Protein AF-A0A8K0JH40-F1 (afdb_monomer)

InterPro domains:
  IPR001849 Pleckstrin homology domain [PF16652] (69-111)
  IPR011993 PH-like domain superfamily [G3DSA:2.30.29.30] (46-127)
  IPR035899 Dbl homology (DH) domain superfamily [SSF48065] (10-58)
  IPR051480 Endocytic & GEF Adapter [PTHR46006] (9-108)

Nearest PDB structures (foldseek):
  5hzk-assembly1_B  TM=6.470E-01  e=1.197E-06  Homo sapiens
  5hzk-assembly2_D  TM=6.252E-01  e=2.627E-05  Homo sapiens
  5hzj-assembly2_B  TM=5.579E-01  e=1.917E-05  Homo sapiens
  5hzi-assembly2_B  TM=5.407E-01  e=2.316E-05  Homo sapiens
  1ki1-assembly2_D  TM=6.173E-01  e=3.482E-04  Homo sapiens

Mean predicted aligned error: 10.64 Å

pLDDT: mean 78.9, std 16.14, range [36.53, 94.44]

Foldseek 3Di:
DPPPPPPLVVVLVPDDDPVVSVVSVVVSVVVVVVVVVVVVVVQQVVQLVVQVVLQVLEDDDPDTDRSQDADPPPGTKGFPDWDWDQDPPPRAIWIWTDIPFKIFTHHPSYTPAIDGDPPDDDDDDDPD

Solvent-accessible surface area (backbone atoms only — not comparable to full-atom values): 7665 Å² total; per-residue (Å²): 138,92,66,82,72,62,67,66,61,49,55,65,76,71,54,82,53,79,66,58,43,52,53,49,50,54,53,46,51,56,50,49,52,52,51,50,52,51,50,54,53,51,49,51,54,52,38,53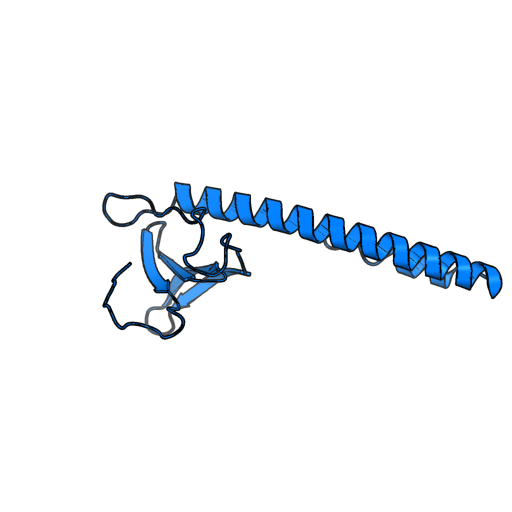,52,50,34,46,56,50,22,77,58,28,35,51,93,93,46,67,47,69,54,69,53,65,45,98,83,75,46,71,62,43,72,75,48,73,50,79,45,66,39,89,91,74,68,47,71,28,42,36,42,33,40,83,56,38,38,39,34,29,42,94,58,29,64,68,44,69,48,70,66,74,76,92,72,79,96,66,95,65,86,117

Radius of gyration: 21.76 Å; Cα contacts (8 Å, |Δi|>4): 137; chains: 1; bounding box: 55×30×59 Å

Secondary structure (DSSP, 8-state):
---TTHHHHHHHHT--SHHHHHHHHHHHHHHHHHHHHHHHHHHHHHHHHHHHHHHHH-EETTEE--SSSPPSSSSS--EEEEEEEE-TTT--EEEEEEESSEEEEEETTEEEEEEE---SS-------

Organism: NCBI:txid5210

Sequence (128 aa):
MRQKLIITAQILNYTEGMEDQRLVANALEAVEEVLSSVNETVRTAEDIERLRVLSEELWIGQGRLDLTAPTAFLGDRKLIKEGDVAKAKSGRNLQVVLCNDILVLIESKNLYRMVCQISQHHKTSYVC

Structure (mmCIF, N/CA/C/O backbone):
data_AF-A0A8K0JH40-F1
#
_entry.id   AF-A0A8K0JH40-F1
#
loop_
_atom_site.group_PDB
_atom_site.id
_atom_site.type_symbol
_atom_site.label_atom_id
_atom_site.label_alt_id
_atom_site.label_comp_id
_atom_site.label_asym_id
_atom_site.label_entity_id
_atom_site.label_seq_id
_atom_site.pdbx_PDB_ins_code
_atom_site.Cartn_x
_atom_site.Cartn_y
_atom_site.Cartn_z
_atom_site.occupancy
_atom_site.B_iso_or_equiv
_atom_site.auth_seq_id
_atom_site.auth_comp_id
_atom_site.auth_asym_id
_atom_site.auth_atom_id
_atom_site.pdbx_PDB_model_num
ATOM 1 N N . MET A 1 1 ? 14.610 -6.960 -4.130 1.00 48.03 1 MET A N 1
ATOM 2 C CA . MET A 1 1 ? 14.657 -6.261 -5.437 1.00 48.03 1 MET A CA 1
ATOM 3 C C . MET A 1 1 ? 15.776 -5.198 -5.511 1.00 48.03 1 MET A C 1
ATOM 5 O O . MET A 1 1 ? 15.538 -4.092 -5.972 1.00 48.03 1 MET A O 1
ATOM 9 N N . ARG A 1 2 ? 17.015 -5.488 -5.073 1.00 47.50 2 ARG A N 1
ATOM 10 C CA . ARG A 1 2 ? 18.111 -4.488 -4.992 1.00 47.50 2 ARG A CA 1
ATOM 11 C C . ARG A 1 2 ? 19.144 -4.569 -6.133 1.00 47.50 2 ARG A C 1
ATOM 13 O O . ARG A 1 2 ? 20.238 -4.044 -5.988 1.00 47.50 2 ARG A O 1
ATOM 20 N N . GLN A 1 3 ? 18.805 -5.195 -7.265 1.00 43.19 3 GLN A N 1
ATOM 21 C CA . GLN A 1 3 ? 19.765 -5.435 -8.357 1.00 43.19 3 GLN A CA 1
ATOM 22 C C . GLN A 1 3 ? 19.505 -4.645 -9.655 1.00 43.19 3 GLN A C 1
ATOM 24 O O . GLN A 1 3 ? 20.309 -4.741 -10.574 1.00 43.19 3 GLN A O 1
ATOM 29 N N . LYS A 1 4 ? 18.421 -3.860 -9.764 1.00 54.53 4 LYS A N 1
ATOM 30 C CA . LYS A 1 4 ? 17.978 -3.311 -11.065 1.00 54.53 4 LYS A CA 1
ATOM 31 C C . LYS A 1 4 ? 18.797 -2.135 -11.627 1.00 54.53 4 LYS A C 1
ATOM 33 O O . LYS A 1 4 ? 18.698 -1.895 -12.819 1.00 54.53 4 LYS A O 1
ATOM 38 N N . LEU A 1 5 ? 19.613 -1.440 -10.828 1.00 53.97 5 LEU A N 1
ATOM 39 C CA . LEU A 1 5 ? 20.320 -0.227 -11.288 1.00 53.97 5 LEU A CA 1
ATOM 40 C C . LEU A 1 5 ? 21.745 -0.487 -11.820 1.00 53.97 5 LEU A C 1
ATOM 42 O O . LEU A 1 5 ? 22.327 0.364 -12.479 1.00 53.97 5 LEU A O 1
ATOM 46 N N . ILE A 1 6 ? 22.336 -1.648 -11.519 1.00 54.69 6 ILE A N 1
ATOM 47 C CA . ILE A 1 6 ? 23.783 -1.849 -11.714 1.00 54.69 6 ILE A CA 1
ATOM 48 C C . ILE A 1 6 ? 24.119 -2.236 -13.159 1.00 54.69 6 ILE A C 1
ATOM 50 O O . ILE A 1 6 ? 25.138 -1.799 -13.681 1.00 54.69 6 ILE A O 1
ATOM 54 N N . ILE A 1 7 ? 23.266 -3.018 -13.821 1.00 56.72 7 ILE A N 1
ATOM 55 C CA . ILE A 1 7 ? 23.611 -3.624 -15.116 1.00 56.72 7 ILE A CA 1
ATOM 56 C C . ILE A 1 7 ? 23.565 -2.585 -16.247 1.00 56.72 7 ILE A C 1
ATOM 58 O O . ILE A 1 7 ? 24.433 -2.566 -17.114 1.00 56.72 7 ILE A O 1
ATOM 62 N N . THR A 1 8 ? 22.592 -1.677 -16.228 1.00 56.66 8 THR A N 1
ATOM 63 C CA . THR A 1 8 ? 22.349 -0.735 -17.330 1.00 56.66 8 THR A CA 1
ATOM 64 C C . THR A 1 8 ? 23.327 0.442 -17.336 1.00 56.66 8 THR A C 1
ATOM 66 O O . THR A 1 8 ? 23.823 0.820 -18.395 1.00 56.66 8 THR A O 1
ATOM 69 N N . ALA A 1 9 ? 23.718 0.947 -16.159 1.00 60.94 9 ALA A N 1
ATOM 70 C CA . ALA A 1 9 ? 24.755 1.978 -16.036 1.00 60.94 9 ALA A CA 1
ATOM 71 C C . ALA A 1 9 ? 26.153 1.471 -16.444 1.00 60.94 9 ALA A C 1
ATOM 73 O O . ALA A 1 9 ? 27.006 2.252 -16.863 1.00 60.94 9 ALA A O 1
ATOM 74 N N . GLN A 1 10 ? 26.410 0.165 -16.334 1.00 62.31 10 GLN A N 1
ATOM 75 C CA . GLN A 1 10 ? 27.686 -0.422 -16.743 1.00 62.31 10 GLN A CA 1
ATOM 76 C C . GLN A 1 10 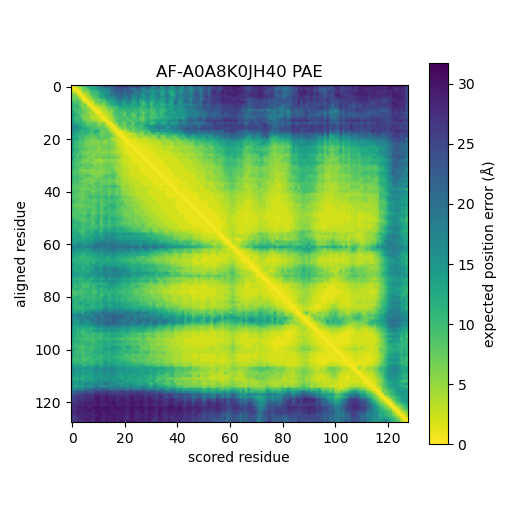? 27.869 -0.380 -18.265 1.00 62.31 10 GLN A C 1
ATOM 78 O O . GLN A 1 10 ? 28.956 -0.057 -18.725 1.00 62.31 10 GLN A O 1
ATOM 83 N N . ILE A 1 11 ? 26.816 -0.617 -19.049 1.00 64.25 11 ILE A N 1
ATOM 84 C CA . ILE A 1 11 ? 26.899 -0.695 -20.519 1.00 64.25 11 ILE A CA 1
ATOM 85 C C . ILE A 1 11 ? 27.302 0.655 -21.141 1.00 64.25 11 ILE A C 1
ATOM 87 O O . ILE A 1 11 ? 28.148 0.696 -22.034 1.00 64.25 11 ILE A O 1
ATOM 91 N N . LEU A 1 12 ? 26.776 1.769 -20.618 1.00 63.88 12 LEU A N 1
ATOM 92 C CA . LEU A 1 12 ? 27.136 3.114 -21.087 1.00 63.88 12 LEU A CA 1
ATOM 93 C C . LEU A 1 12 ? 28.614 3.449 -20.808 1.00 63.88 12 LEU A C 1
ATOM 95 O O . LEU A 1 12 ? 29.272 4.074 -21.633 1.00 63.88 12 LEU A O 1
ATOM 99 N N . ASN A 1 13 ? 29.153 2.984 -19.675 1.00 65.06 13 ASN A N 1
ATOM 100 C CA . ASN A 1 13 ? 30.541 3.236 -19.273 1.00 65.06 13 ASN A CA 1
ATOM 101 C C . ASN A 1 13 ? 31.583 2.462 -20.104 1.00 65.06 13 ASN A C 1
ATOM 103 O O . ASN A 1 13 ? 32.759 2.813 -20.056 1.00 65.06 13 ASN A O 1
ATOM 107 N N . TYR A 1 14 ? 31.174 1.435 -20.858 1.00 64.81 14 TYR A N 1
ATOM 108 C CA . TYR A 1 14 ? 32.063 0.614 -21.696 1.00 64.81 14 TYR A CA 1
ATOM 109 C C . TYR A 1 14 ? 31.857 0.811 -23.210 1.00 64.81 14 TYR A C 1
ATOM 111 O O . TYR A 1 14 ? 32.455 0.084 -23.999 1.00 64.81 14 TYR A O 1
ATOM 119 N N . THR A 1 15 ? 31.028 1.771 -23.637 1.00 69.50 15 THR A N 1
ATOM 120 C CA . THR A 1 15 ? 30.790 2.041 -25.067 1.00 69.50 15 THR A CA 1
ATOM 121 C C . THR A 1 15 ? 31.742 3.132 -25.576 1.00 69.50 15 THR A C 1
ATOM 123 O O . THR A 1 15 ? 31.652 4.288 -25.154 1.00 69.50 15 THR A O 1
ATOM 126 N N . GLU A 1 16 ? 32.652 2.782 -26.491 1.00 64.19 16 GLU A N 1
ATOM 127 C CA . GLU A 1 16 ? 33.562 3.723 -27.162 1.00 64.19 16 GLU A CA 1
ATOM 128 C C . GLU A 1 16 ? 32.964 4.198 -28.498 1.00 64.19 16 GLU A C 1
ATOM 130 O O . GLU A 1 16 ? 32.554 3.382 -29.313 1.00 64.19 16 GLU A O 1
ATOM 135 N N . GLY A 1 17 ? 32.930 5.516 -28.735 1.00 64.31 17 GLY A N 1
ATOM 136 C CA . GLY A 1 17 ? 32.411 6.121 -29.972 1.00 64.31 17 GLY A CA 1
ATOM 137 C C . GLY A 1 17 ? 31.176 7.003 -29.752 1.00 64.31 17 GLY A C 1
ATOM 138 O O . GLY A 1 17 ? 30.210 6.604 -29.111 1.00 64.31 17 GLY A O 1
ATOM 139 N N . MET A 1 18 ? 31.199 8.231 -30.283 1.00 62.88 18 MET A N 1
ATOM 140 C CA . MET A 1 18 ? 30.187 9.266 -29.997 1.00 62.88 18 MET A CA 1
ATOM 141 C C . MET A 1 18 ? 28.798 8.946 -30.587 1.00 62.88 18 MET A C 1
ATOM 143 O O . MET A 1 18 ? 27.776 9.330 -30.022 1.00 62.88 18 MET A O 1
ATOM 147 N N . GLU A 1 19 ? 28.754 8.242 -31.721 1.00 70.00 19 GLU A N 1
ATOM 148 C CA . GLU A 1 19 ? 27.508 7.843 -32.389 1.00 70.00 19 GLU A CA 1
ATOM 149 C C . GLU A 1 19 ? 26.864 6.627 -31.707 1.00 70.00 19 GLU A C 1
ATOM 151 O O . GLU A 1 19 ? 25.671 6.658 -31.392 1.00 70.00 19 GLU A O 1
ATOM 156 N N . ASP A 1 20 ? 27.676 5.626 -31.359 1.00 70.88 20 ASP A N 1
ATOM 157 C CA . ASP A 1 20 ? 27.249 4.439 -30.613 1.00 70.88 20 ASP A CA 1
ATOM 158 C C . ASP A 1 20 ? 26.761 4.802 -29.208 1.00 70.88 20 ASP A C 1
ATOM 160 O O . ASP A 1 20 ? 25.722 4.313 -28.769 1.00 70.88 20 ASP A O 1
ATOM 164 N N . GLN A 1 21 ? 27.421 5.747 -28.531 1.00 74.12 21 GLN A N 1
ATOM 165 C CA . GLN A 1 21 ? 26.959 6.265 -27.240 1.00 74.12 21 GLN A CA 1
ATOM 166 C C . GLN A 1 21 ? 25.558 6.875 -27.316 1.00 74.12 21 GLN A C 1
ATOM 168 O O . GLN A 1 21 ? 24.758 6.682 -26.401 1.00 74.12 21 GLN A O 1
ATOM 173 N N . ARG A 1 22 ? 25.228 7.585 -28.401 1.00 78.19 22 ARG A N 1
ATOM 174 C CA . ARG A 1 22 ? 23.909 8.213 -28.560 1.00 78.19 22 ARG A CA 1
ATOM 175 C C . ARG A 1 22 ? 22.818 7.179 -28.839 1.00 78.19 22 ARG A C 1
ATOM 177 O O . ARG A 1 22 ? 21.718 7.292 -28.307 1.00 78.19 22 ARG A O 1
ATOM 184 N N . LEU A 1 23 ? 23.123 6.157 -29.640 1.00 80.38 23 LEU A N 1
ATOM 185 C CA . LEU A 1 23 ? 22.208 5.039 -29.887 1.00 80.38 23 LEU A CA 1
ATOM 186 C C . LEU A 1 23 ? 21.967 4.218 -28.614 1.00 80.38 23 LEU A C 1
ATOM 188 O O . LEU A 1 23 ? 20.820 3.903 -28.300 1.00 80.38 23 LEU A O 1
ATOM 192 N N . VAL A 1 24 ? 23.028 3.930 -27.856 1.00 80.81 24 VAL A N 1
ATOM 193 C CA . VAL A 1 24 ? 22.948 3.216 -26.575 1.00 80.81 24 VAL A CA 1
ATOM 194 C C . VAL A 1 24 ? 22.179 4.030 -25.534 1.00 80.81 24 VAL A C 1
ATOM 196 O O . VAL A 1 24 ? 21.360 3.456 -24.825 1.00 80.81 24 VAL A O 1
ATOM 199 N N . ALA A 1 25 ? 22.368 5.351 -25.469 1.00 80.75 25 ALA A N 1
ATOM 200 C CA . ALA A 1 25 ? 21.620 6.221 -24.560 1.00 80.75 25 ALA A CA 1
ATOM 201 C C . ALA A 1 25 ? 20.111 6.235 -24.865 1.00 80.75 25 ALA A C 1
ATOM 203 O O . ALA A 1 25 ? 19.304 6.085 -23.953 1.00 80.75 25 ALA A O 1
ATOM 204 N N . ASN A 1 26 ? 19.721 6.332 -26.139 1.00 84.19 26 ASN A N 1
ATOM 205 C CA . ASN A 1 26 ? 18.306 6.288 -26.524 1.00 84.19 26 ASN A CA 1
ATOM 206 C C . ASN A 1 26 ? 17.677 4.913 -26.246 1.00 84.19 26 ASN A C 1
ATOM 208 O O . ASN A 1 26 ? 16.544 4.815 -25.779 1.00 84.19 26 ASN A O 1
ATOM 212 N N . ALA A 1 27 ? 18.413 3.834 -26.530 1.00 83.62 27 ALA A N 1
ATOM 213 C CA . ALA A 1 27 ? 17.966 2.483 -26.202 1.00 83.62 27 ALA A CA 1
ATOM 214 C C . ALA A 1 27 ? 17.828 2.291 -24.683 1.00 83.62 27 ALA A C 1
ATOM 216 O O . ALA A 1 27 ? 16.902 1.621 -24.229 1.00 83.62 27 ALA A O 1
ATOM 217 N N . LEU A 1 28 ? 18.725 2.899 -23.903 1.00 82.50 28 LEU A N 1
ATOM 218 C CA . LEU A 1 28 ? 18.689 2.882 -22.446 1.00 82.50 28 LEU A CA 1
ATOM 219 C C . LEU A 1 28 ? 17.443 3.590 -21.909 1.00 82.50 28 LEU A C 1
ATOM 221 O O . LEU A 1 28 ? 16.736 2.996 -21.102 1.00 82.50 28 LEU A O 1
ATOM 225 N N . GLU A 1 29 ? 17.145 4.797 -22.390 1.00 85.06 29 GLU A N 1
ATOM 226 C CA . GLU A 1 29 ? 15.952 5.556 -21.994 1.00 85.06 29 GLU A CA 1
ATOM 227 C C . GLU A 1 29 ? 14.670 4.748 -22.245 1.00 85.06 29 GLU A C 1
ATOM 229 O O . GLU A 1 29 ? 13.865 4.551 -21.335 1.00 85.06 29 GLU A O 1
ATOM 234 N N . ALA A 1 30 ? 14.534 4.156 -23.435 1.00 86.69 30 ALA A N 1
ATOM 235 C CA . ALA A 1 30 ? 13.386 3.311 -23.762 1.00 86.69 30 ALA A CA 1
ATOM 236 C C . ALA A 1 30 ? 13.269 2.084 -22.834 1.00 86.69 30 ALA A C 1
ATOM 238 O O . ALA A 1 30 ? 12.174 1.708 -22.407 1.00 86.69 30 ALA A O 1
ATOM 239 N N . VAL A 1 31 ? 14.394 1.444 -22.497 1.00 85.12 31 VAL A N 1
ATOM 240 C CA . VAL A 1 31 ? 14.414 0.312 -21.557 1.00 85.12 31 VAL A CA 1
ATOM 241 C C . VAL A 1 31 ? 14.041 0.763 -20.144 1.00 85.12 31 VAL A C 1
ATOM 243 O O . VAL A 1 31 ? 13.298 0.055 -19.461 1.00 85.12 31 VAL A O 1
ATOM 246 N N . GLU A 1 32 ? 14.514 1.923 -19.697 1.00 83.44 32 GLU A N 1
ATOM 247 C CA . GLU A 1 32 ? 14.185 2.489 -18.386 1.00 83.44 32 GLU A CA 1
ATOM 248 C C . GLU A 1 32 ? 12.696 2.818 -18.261 1.00 83.44 32 GLU A C 1
ATOM 250 O O . GLU A 1 32 ? 12.086 2.473 -17.245 1.00 83.44 32 GLU A O 1
ATOM 255 N N . GLU A 1 33 ? 12.082 3.389 -19.297 1.00 87.56 33 GLU A N 1
ATOM 256 C CA . GLU A 1 33 ? 10.641 3.660 -19.332 1.00 87.56 33 GLU A CA 1
ATOM 257 C C . GLU A 1 33 ? 9.816 2.375 -19.203 1.00 87.56 33 GLU A C 1
ATOM 259 O O . GLU A 1 33 ? 8.929 2.274 -18.346 1.00 87.56 33 GLU A O 1
ATOM 264 N N . VAL A 1 34 ? 10.141 1.356 -20.004 1.00 88.56 34 VAL A N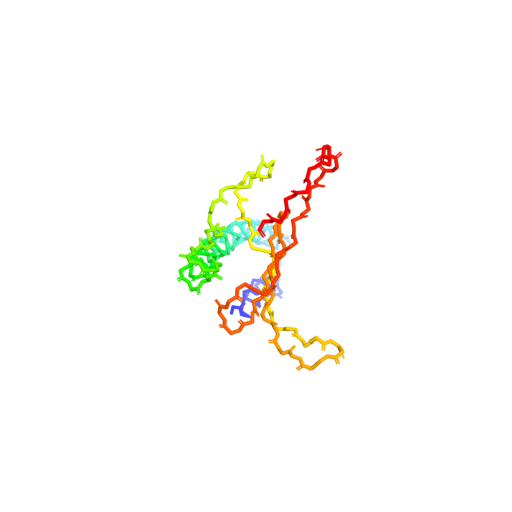 1
ATOM 265 C CA . VAL A 1 34 ? 9.456 0.056 -19.949 1.00 88.56 34 VAL A CA 1
ATOM 266 C C . VAL A 1 34 ? 9.651 -0.595 -18.581 1.00 88.56 34 VAL A C 1
ATOM 268 O O . VAL A 1 34 ? 8.694 -1.084 -17.978 1.00 88.56 34 VAL A O 1
ATOM 271 N N . LEU A 1 35 ? 10.873 -0.580 -18.043 1.00 86.50 35 LEU A N 1
ATOM 272 C CA . LEU A 1 35 ? 11.161 -1.143 -16.723 1.00 86.50 35 LEU A CA 1
ATOM 273 C C . LEU A 1 35 ? 10.428 -0.405 -15.602 1.00 86.50 35 LEU A C 1
ATOM 275 O O . LEU A 1 35 ? 9.979 -1.054 -14.653 1.00 86.50 35 LEU A O 1
ATOM 279 N N . SER A 1 36 ? 10.309 0.918 -15.700 1.00 85.50 36 SER A N 1
ATOM 280 C CA . SER A 1 36 ? 9.552 1.750 -14.766 1.00 85.50 36 SER A CA 1
ATOM 281 C C . SER A 1 36 ? 8.068 1.380 -14.795 1.00 85.50 36 SER A C 1
ATOM 283 O O . SER A 1 36 ? 7.490 1.058 -13.757 1.00 85.50 36 SER A O 1
ATOM 285 N N . SER A 1 37 ? 7.482 1.284 -15.991 1.00 89.12 37 SER A N 1
ATOM 286 C CA . SER A 1 37 ? 6.086 0.871 -16.177 1.00 89.12 37 SER A CA 1
ATOM 287 C C . SER A 1 37 ? 5.805 -0.525 -15.604 1.00 89.12 37 SER A C 1
ATOM 289 O O . SER A 1 37 ? 4.834 -0.724 -14.864 1.00 89.12 37 SER A O 1
ATOM 291 N N . VAL A 1 38 ? 6.688 -1.492 -15.873 1.00 89.31 38 VAL A N 1
ATOM 292 C CA . VAL A 1 38 ? 6.565 -2.853 -15.332 1.00 89.31 38 VAL A CA 1
ATOM 293 C C . VAL A 1 38 ? 6.690 -2.851 -13.809 1.00 89.31 38 VAL A C 1
ATOM 295 O O . VAL A 1 38 ? 5.912 -3.525 -13.136 1.00 89.31 38 VAL A O 1
ATOM 298 N N . ASN A 1 39 ? 7.637 -2.094 -13.247 1.00 88.69 39 ASN A N 1
ATOM 299 C CA . ASN A 1 39 ? 7.802 -1.992 -11.795 1.00 88.69 39 ASN A CA 1
ATOM 300 C C . ASN A 1 39 ? 6.551 -1.436 -11.113 1.00 88.69 39 ASN A C 1
ATOM 302 O O . ASN A 1 39 ? 6.122 -2.000 -10.111 1.00 88.69 39 ASN A O 1
ATOM 306 N N . GLU A 1 40 ? 5.960 -0.370 -11.651 1.00 87.62 40 GLU A N 1
ATOM 307 C CA . GLU A 1 40 ? 4.748 0.224 -11.079 1.00 87.62 40 GLU A CA 1
ATOM 308 C C . GLU A 1 40 ? 3.541 -0.712 -11.198 1.00 87.62 40 GLU A C 1
ATOM 310 O O . GLU A 1 40 ? 2.746 -0.826 -10.263 1.00 87.62 40 GLU A O 1
ATOM 315 N N . THR A 1 41 ? 3.437 -1.456 -12.302 1.00 90.00 41 THR A N 1
ATOM 316 C CA . THR A 1 41 ? 2.391 -2.476 -12.476 1.00 90.00 41 THR A CA 1
ATOM 317 C C . THR A 1 41 ? 2.519 -3.590 -11.437 1.00 90.00 41 THR A C 1
ATOM 319 O O . THR A 1 41 ? 1.537 -3.941 -10.784 1.00 90.00 41 THR A O 1
ATOM 322 N N . VAL A 1 42 ? 3.730 -4.124 -11.248 1.00 91.06 42 VAL A N 1
ATOM 323 C CA . VAL A 1 42 ? 3.997 -5.177 -10.255 1.00 91.06 42 VAL A CA 1
ATOM 324 C C . VAL A 1 42 ? 3.742 -4.662 -8.843 1.00 91.06 42 VAL A C 1
ATOM 326 O O . VAL A 1 42 ? 3.024 -5.314 -8.093 1.00 91.06 42 VAL A O 1
ATOM 329 N N . ARG A 1 43 ? 4.253 -3.472 -8.505 1.00 88.44 43 ARG A N 1
ATOM 330 C CA . ARG A 1 43 ? 4.014 -2.838 -7.202 1.00 88.44 43 ARG A CA 1
ATOM 331 C C . ARG A 1 43 ? 2.519 -2.681 -6.930 1.00 88.44 43 ARG A C 1
ATOM 333 O O . ARG A 1 43 ? 2.061 -3.054 -5.861 1.00 88.44 43 ARG A O 1
ATOM 340 N N . THR A 1 44 ? 1.753 -2.195 -7.905 1.00 89.50 44 THR A N 1
ATOM 341 C CA . THR A 1 44 ? 0.299 -2.027 -7.757 1.00 89.50 44 THR A CA 1
ATOM 342 C C . THR A 1 44 ? -0.397 -3.365 -7.493 1.00 89.50 44 THR A C 1
ATOM 344 O O . THR A 1 44 ? -1.268 -3.444 -6.630 1.00 89.50 44 THR A O 1
ATOM 347 N N . ALA A 1 45 ? -0.009 -4.432 -8.199 1.00 91.38 45 ALA A N 1
ATOM 348 C CA . ALA A 1 45 ? -0.567 -5.765 -7.977 1.00 91.38 45 ALA A CA 1
ATOM 349 C C . ALA A 1 45 ? -0.216 -6.323 -6.585 1.00 91.38 45 ALA A C 1
ATOM 351 O O . ALA A 1 45 ? -1.082 -6.880 -5.910 1.00 91.38 45 ALA A O 1
ATOM 352 N N . GLU A 1 46 ? 1.030 -6.141 -6.139 1.00 93.19 46 GLU A N 1
ATOM 353 C CA . GLU A 1 46 ? 1.483 -6.524 -4.797 1.00 93.19 46 GLU A CA 1
ATOM 354 C C . GLU A 1 46 ? 0.735 -5.747 -3.702 1.00 93.19 46 GLU A C 1
ATOM 356 O O . GLU A 1 46 ? 0.306 -6.343 -2.714 1.00 93.19 46 GLU A O 1
ATOM 361 N N . ASP A 1 47 ? 0.520 -4.444 -3.893 1.00 92.50 47 ASP A N 1
ATOM 362 C CA . ASP A 1 47 ? -0.202 -3.585 -2.952 1.00 92.50 47 ASP A CA 1
ATOM 363 C C . ASP A 1 47 ? -1.678 -3.995 -2.821 1.00 92.50 47 ASP A C 1
ATOM 365 O O . ASP A 1 47 ? -2.203 -4.072 -1.707 1.00 92.50 47 ASP A O 1
ATOM 369 N N . ILE A 1 48 ? -2.349 -4.310 -3.936 1.00 92.25 48 ILE A N 1
ATOM 370 C CA . ILE A 1 48 ? -3.737 -4.806 -3.934 1.00 92.25 48 ILE A CA 1
ATOM 371 C C . ILE A 1 48 ? -3.829 -6.142 -3.192 1.00 92.25 48 ILE A C 1
ATOM 373 O O . ILE A 1 48 ? -4.687 -6.309 -2.322 1.00 92.25 48 ILE A O 1
ATOM 377 N N . GLU A 1 49 ? -2.929 -7.081 -3.490 1.00 94.44 49 GLU A N 1
ATOM 378 C CA . GLU A 1 49 ? -2.892 -8.370 -2.795 1.00 94.44 49 GLU A CA 1
A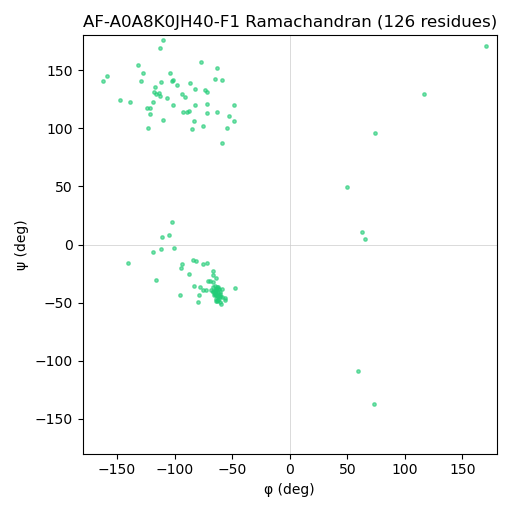TOM 379 C C . GLU A 1 49 ? -2.602 -8.183 -1.300 1.00 94.44 49 GLU A C 1
ATOM 381 O O . GLU A 1 49 ? -3.204 -8.845 -0.451 1.00 94.44 49 GLU A O 1
ATOM 386 N N . ARG A 1 50 ? -1.744 -7.219 -0.945 1.00 94.25 50 ARG A N 1
ATOM 387 C CA . ARG A 1 50 ? -1.459 -6.902 0.455 1.00 94.25 50 ARG A CA 1
ATOM 388 C C . ARG A 1 50 ? -2.694 -6.376 1.186 1.00 94.25 50 ARG A C 1
ATOM 390 O O . ARG A 1 50 ? -2.966 -6.826 2.300 1.00 94.25 50 ARG A O 1
ATOM 397 N N . LEU A 1 51 ? -3.465 -5.480 0.567 1.00 93.50 51 LEU A N 1
ATOM 398 C CA . LEU A 1 51 ? -4.738 -4.997 1.117 1.00 93.50 51 LEU A CA 1
ATOM 399 C C . LEU A 1 51 ? -5.765 -6.129 1.260 1.00 93.50 51 LEU A C 1
ATOM 401 O O . LEU A 1 51 ? -6.477 -6.175 2.267 1.00 93.50 51 LEU A O 1
ATOM 405 N N . ARG A 1 52 ? -5.812 -7.070 0.308 1.00 93.88 52 ARG A N 1
ATOM 406 C CA . ARG A 1 52 ? -6.681 -8.256 0.369 1.00 93.88 52 ARG A CA 1
ATOM 407 C C . ARG A 1 52 ? -6.372 -9.109 1.598 1.00 93.88 52 ARG A C 1
ATOM 409 O O . ARG A 1 52 ? -7.270 -9.379 2.391 1.00 93.88 52 ARG A O 1
ATOM 416 N N . VAL A 1 53 ? -5.100 -9.454 1.807 1.00 93.06 53 VAL A N 1
ATOM 417 C CA . VAL A 1 53 ? -4.653 -10.244 2.970 1.00 93.06 53 VAL A CA 1
ATOM 418 C C . VAL A 1 53 ? -4.965 -9.528 4.287 1.00 93.06 53 VAL A C 1
ATOM 420 O O . VAL A 1 53 ? -5.486 -10.139 5.217 1.00 93.06 53 VAL A O 1
ATOM 423 N N . LEU A 1 54 ? -4.708 -8.218 4.370 1.00 91.31 54 LEU A N 1
ATOM 424 C CA . LEU A 1 54 ? -5.033 -7.435 5.567 1.00 91.31 54 LEU A CA 1
ATOM 425 C C . LEU A 1 54 ? -6.541 -7.434 5.863 1.00 91.31 54 LEU A C 1
ATOM 427 O O . LEU A 1 54 ? -6.931 -7.539 7.022 1.00 91.31 54 LEU A O 1
ATOM 431 N N . SER A 1 55 ? -7.385 -7.374 4.832 1.00 90.62 55 SER A N 1
ATOM 432 C CA . SER A 1 55 ? -8.851 -7.393 4.972 1.00 90.62 55 SER A CA 1
ATOM 433 C C . SER A 1 55 ? -9.388 -8.727 5.496 1.00 90.62 55 SER A C 1
ATOM 435 O O . SER A 1 55 ? -10.388 -8.768 6.213 1.00 90.62 55 SER A O 1
ATOM 437 N N . GLU A 1 56 ? -8.732 -9.840 5.158 1.00 89.94 56 GLU A N 1
ATOM 438 C CA . GLU A 1 56 ? -9.116 -11.171 5.643 1.00 89.94 56 GLU A CA 1
ATOM 439 C C . GLU A 1 56 ? -8.818 -11.365 7.132 1.00 89.94 56 GLU A 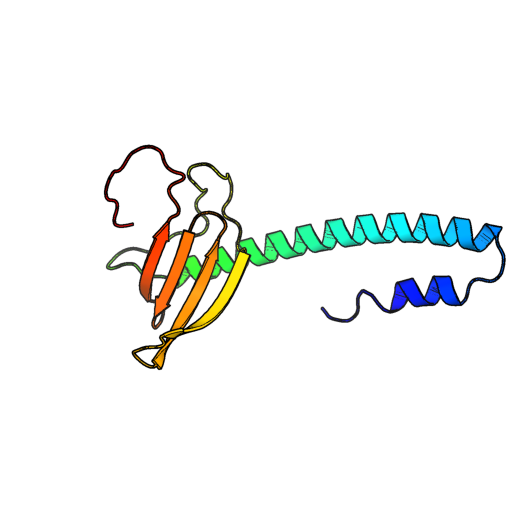C 1
ATOM 441 O O . GLU A 1 56 ? -9.542 -12.091 7.823 1.00 89.94 56 GLU A O 1
ATOM 446 N N . GLU A 1 57 ? -7.762 -10.715 7.621 1.00 87.00 57 GLU A N 1
ATOM 447 C CA . GLU A 1 57 ? -7.299 -10.836 9.001 1.00 87.00 57 GLU A CA 1
ATOM 448 C C . GLU A 1 57 ? -7.848 -9.755 9.941 1.00 87.00 57 GLU A C 1
ATOM 450 O O . GLU A 1 57 ? -7.846 -9.966 11.156 1.00 87.00 57 GLU A O 1
ATOM 455 N N . LEU A 1 58 ? -8.310 -8.617 9.412 1.00 87.06 58 LEU A N 1
ATOM 456 C CA . LEU A 1 58 ? -8.690 -7.451 10.206 1.00 87.06 58 LEU A CA 1
ATOM 457 C C . LEU A 1 58 ? -10.164 -7.469 10.633 1.00 87.06 58 LEU A C 1
ATOM 459 O O . LEU A 1 58 ? -11.086 -7.301 9.830 1.00 87.06 58 LEU A O 1
ATOM 463 N N . TRP A 1 59 ? -10.373 -7.584 11.944 1.00 83.50 59 TRP A N 1
ATOM 464 C CA . TRP A 1 59 ? -11.699 -7.593 12.562 1.00 83.50 59 TRP A CA 1
ATOM 465 C C . TRP A 1 59 ? -12.066 -6.248 13.206 1.00 83.50 59 TRP A C 1
ATOM 467 O O . TRP A 1 59 ? -11.244 -5.605 13.868 1.00 83.50 59 TRP A O 1
ATOM 477 N N . ILE A 1 60 ? -13.337 -5.861 13.054 1.00 82.50 60 ILE A N 1
ATOM 478 C CA . ILE A 1 60 ? -13.996 -4.747 13.748 1.00 82.50 60 ILE A CA 1
ATOM 479 C C . ILE A 1 60 ? -15.226 -5.298 14.473 1.00 82.50 60 ILE A C 1
ATOM 481 O O . ILE A 1 60 ? -16.282 -5.509 13.875 1.00 82.50 60 ILE A O 1
ATOM 485 N N . GLY A 1 61 ? -15.109 -5.529 15.782 1.00 80.25 61 GLY A N 1
ATOM 486 C CA . GLY A 1 61 ? -16.207 -6.086 16.574 1.00 80.25 61 GLY A CA 1
ATOM 487 C C . GLY A 1 61 ? -16.642 -7.459 16.050 1.00 80.25 61 GLY A C 1
ATOM 488 O O . GLY A 1 61 ? -15.909 -8.429 16.204 1.00 80.25 61 GLY A O 1
ATOM 489 N N . GLN A 1 62 ? -17.831 -7.540 15.439 1.00 74.31 62 GLN A N 1
ATOM 490 C CA . GLN A 1 62 ? -18.365 -8.771 14.829 1.00 74.31 62 GLN A CA 1
ATOM 491 C C . GLN A 1 62 ? -18.204 -8.835 13.296 1.00 74.31 62 GLN A C 1
ATOM 493 O O . GLN A 1 62 ? -18.569 -9.842 12.692 1.00 74.31 62 GLN A O 1
ATOM 498 N N . GLY A 1 63 ? -17.679 -7.783 12.660 1.00 80.06 63 GLY A N 1
ATOM 499 C CA . GLY A 1 63 ? -17.504 -7.690 11.207 1.00 80.06 63 GLY A CA 1
ATOM 500 C C . GLY A 1 63 ? -16.038 -7.672 10.769 1.00 80.06 63 GLY A C 1
ATOM 501 O O . GLY A 1 63 ? -15.131 -7.508 11.587 1.00 80.06 63 GLY A O 1
ATOM 502 N N . ARG A 1 64 ? -15.808 -7.817 9.460 1.00 83.38 64 ARG A N 1
ATOM 503 C CA . ARG A 1 64 ? -14.490 -7.648 8.824 1.00 83.38 64 ARG A CA 1
ATOM 504 C C . ARG A 1 64 ? -14.402 -6.292 8.139 1.00 83.38 64 ARG A C 1
ATOM 506 O O . ARG A 1 64 ? -15.385 -5.848 7.547 1.00 83.38 64 ARG A O 1
ATOM 513 N N . LEU A 1 65 ? -13.234 -5.656 8.212 1.00 84.75 65 LEU A N 1
ATOM 514 C CA . LEU A 1 65 ? -12.974 -4.434 7.457 1.00 84.75 65 LEU A CA 1
ATOM 515 C C . LEU A 1 65 ? -12.441 -4.792 6.074 1.00 84.75 65 LEU A C 1
ATOM 517 O O . LEU A 1 65 ? -11.333 -5.308 5.957 1.00 84.75 65 LEU A O 1
ATOM 521 N N . ASP A 1 66 ? -13.207 -4.470 5.036 1.00 88.00 66 ASP A N 1
ATOM 522 C CA . ASP A 1 66 ? -12.740 -4.607 3.662 1.00 88.00 66 ASP A CA 1
ATOM 523 C C . ASP A 1 66 ? -11.911 -3.382 3.248 1.00 88.00 66 ASP A C 1
ATOM 525 O O . ASP A 1 66 ? -12.430 -2.283 3.021 1.00 88.00 66 ASP A O 1
ATOM 529 N N . LEU A 1 67 ? -10.595 -3.571 3.165 1.00 88.44 67 LEU A N 1
ATOM 530 C CA . LEU A 1 67 ? -9.668 -2.555 2.689 1.00 88.44 67 LEU A CA 1
ATOM 531 C C . LEU A 1 67 ? -9.611 -2.481 1.158 1.00 88.44 67 LEU A C 1
ATOM 533 O O . LEU A 1 67 ? -9.104 -1.489 0.645 1.00 88.44 67 LEU A O 1
ATOM 537 N N . THR A 1 68 ? -10.141 -3.466 0.432 1.00 89.56 68 THR A N 1
ATOM 538 C CA . THR A 1 68 ? -10.149 -3.486 -1.042 1.00 89.56 68 THR A CA 1
ATOM 539 C C . THR A 1 68 ? -11.307 -2.695 -1.648 1.00 89.56 68 THR A C 1
ATOM 541 O O . THR A 1 68 ? -11.284 -2.381 -2.837 1.00 89.56 68 THR A O 1
ATOM 544 N N . ALA A 1 69 ? -12.295 -2.319 -0.830 1.00 86.81 69 ALA A N 1
ATOM 545 C CA . ALA A 1 69 ? -13.400 -1.476 -1.256 1.00 86.81 69 ALA A CA 1
ATOM 546 C C . ALA A 1 69 ? -12.906 -0.108 -1.784 1.00 86.81 69 ALA A C 1
ATOM 548 O O . ALA A 1 69 ? -11.987 0.486 -1.202 1.00 86.81 69 ALA A O 1
ATOM 549 N N . PRO A 1 70 ? -13.528 0.424 -2.855 1.00 83.50 70 PRO A N 1
ATOM 550 C CA . PRO A 1 70 ? -13.146 1.708 -3.426 1.00 83.50 70 PRO A CA 1
ATOM 551 C C . PRO A 1 70 ? -13.366 2.851 -2.431 1.00 83.50 70 PRO A C 1
ATOM 553 O O . PRO A 1 70 ? -14.242 2.812 -1.562 1.00 83.50 70 PRO A O 1
ATOM 556 N N . THR A 1 71 ? -12.564 3.899 -2.577 1.00 85.81 71 THR A N 1
ATOM 557 C CA . THR A 1 71 ? -12.668 5.108 -1.761 1.00 85.81 71 THR A CA 1
ATOM 558 C C . THR A 1 71 ? -13.837 5.976 -2.236 1.00 85.81 71 THR A C 1
ATOM 560 O O . THR A 1 71 ? -14.247 5.921 -3.395 1.00 85.81 71 THR A O 1
ATOM 563 N N . ALA A 1 72 ? -14.354 6.839 -1.361 1.00 80.69 72 ALA A N 1
ATOM 564 C CA . ALA A 1 72 ? -15.496 7.691 -1.698 1.00 80.69 72 ALA A CA 1
ATOM 565 C C . ALA A 1 72 ? -15.211 8.712 -2.821 1.00 80.69 72 ALA A C 1
ATOM 567 O O . ALA A 1 72 ? -16.134 9.102 -3.532 1.00 80.69 72 ALA A O 1
ATOM 568 N N . PHE A 1 73 ? -13.956 9.160 -2.977 1.00 81.25 73 PHE A N 1
ATOM 569 C CA . PHE A 1 73 ? -13.605 10.265 -3.886 1.00 81.25 73 PHE A CA 1
ATOM 570 C C . PHE A 1 73 ? -12.290 10.088 -4.658 1.00 81.25 73 PHE A C 1
ATOM 572 O O . PHE A 1 73 ? -12.058 10.820 -5.616 1.00 81.25 73 PHE A O 1
ATOM 579 N N . LEU A 1 74 ? -11.413 9.163 -4.257 1.00 83.62 74 LEU A N 1
ATOM 580 C CA . LEU A 1 74 ? -10.071 8.997 -4.837 1.00 83.62 74 LEU A CA 1
ATOM 581 C C . LEU A 1 74 ? -9.967 7.777 -5.770 1.00 83.62 74 LEU A C 1
ATOM 583 O O . LEU A 1 74 ? -8.868 7.435 -6.200 1.00 83.62 74 LEU A O 1
ATOM 587 N N . GLY A 1 75 ? -11.094 7.128 -6.083 1.00 87.38 75 GLY A N 1
ATOM 588 C CA . GLY A 1 75 ? -11.123 5.878 -6.843 1.00 87.38 75 GLY A CA 1
ATOM 589 C C . GLY A 1 75 ? -10.631 4.701 -6.003 1.00 87.38 75 GLY A C 1
ATOM 590 O O . GLY A 1 75 ? -10.986 4.592 -4.827 1.00 87.38 75 GLY A O 1
ATOM 591 N N . ASP A 1 76 ? -9.815 3.832 -6.595 1.00 89.44 76 ASP A N 1
ATOM 592 C CA . ASP A 1 76 ? -9.300 2.637 -5.925 1.00 89.44 76 ASP A CA 1
ATOM 593 C C . ASP A 1 76 ? -8.378 2.985 -4.750 1.00 89.44 76 ASP A C 1
ATOM 595 O O . ASP A 1 76 ? -7.587 3.938 -4.796 1.00 89.44 76 ASP A O 1
ATOM 599 N N . ARG A 1 77 ? -8.474 2.195 -3.676 1.00 90.88 77 ARG A N 1
ATOM 600 C CA . ARG A 1 77 ? -7.608 2.367 -2.511 1.00 90.88 77 ARG A CA 1
ATOM 601 C C . ARG A 1 77 ? -6.190 1.909 -2.843 1.00 90.88 77 ARG A C 1
ATOM 603 O O . ARG A 1 77 ? -5.984 0.807 -3.341 1.00 90.88 77 ARG A O 1
ATOM 610 N N . LYS A 1 78 ? -5.207 2.751 -2.520 1.00 91.56 78 LYS A N 1
ATOM 611 C CA . LYS A 1 78 ? -3.779 2.476 -2.727 1.00 91.56 78 LYS A CA 1
ATOM 612 C C . LYS A 1 78 ? -3.055 2.412 -1.394 1.00 91.56 78 LYS A C 1
ATOM 614 O O . LYS A 1 78 ? -3.170 3.340 -0.590 1.00 91.56 78 LYS A O 1
ATOM 619 N N . LEU A 1 79 ? -2.284 1.348 -1.188 1.00 93.00 79 LEU A N 1
ATOM 620 C CA . LEU A 1 79 ? -1.368 1.235 -0.061 1.00 93.00 79 LEU A CA 1
ATOM 621 C C . LEU A 1 79 ? -0.186 2.186 -0.289 1.00 93.00 79 LEU A C 1
ATOM 623 O O . LEU A 1 79 ? 0.516 2.093 -1.286 1.00 93.00 79 LEU A O 1
ATOM 627 N N . ILE A 1 80 ? 0.025 3.129 0.627 1.00 91.88 80 ILE A N 1
ATOM 628 C CA . ILE A 1 80 ? 1.154 4.069 0.564 1.00 91.88 80 ILE A CA 1
ATOM 629 C C . ILE A 1 80 ? 2.311 3.543 1.405 1.00 91.88 80 ILE A C 1
ATOM 631 O O . ILE A 1 80 ? 3.476 3.635 1.013 1.00 9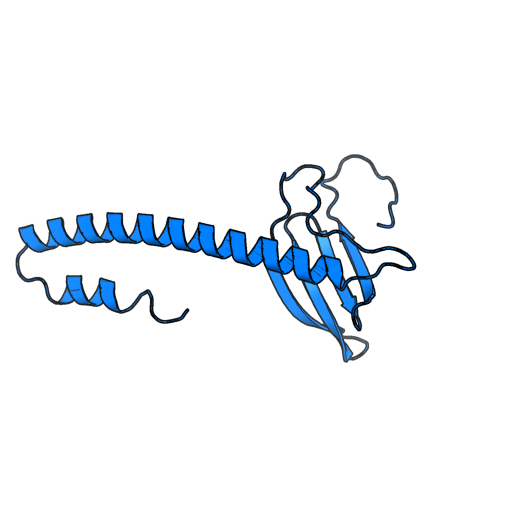1.88 80 ILE A O 1
ATOM 635 N N . LYS A 1 81 ? 2.003 3.041 2.605 1.00 91.25 81 LYS A N 1
ATOM 636 C CA . LYS A 1 81 ? 3.017 2.540 3.527 1.00 91.25 81 LYS A CA 1
ATOM 637 C C . LYS A 1 81 ? 2.429 1.580 4.546 1.00 91.25 81 LYS A C 1
ATOM 639 O O . LYS A 1 81 ? 1.339 1.804 5.062 1.00 91.25 81 LYS A O 1
ATOM 644 N N . GLU A 1 82 ? 3.221 0.585 4.911 1.00 92.56 82 GLU A N 1
ATOM 645 C CA . GLU A 1 82 ? 2.957 -0.318 6.022 1.00 92.56 82 GLU A CA 1
ATOM 646 C C . GLU A 1 82 ? 4.173 -0.366 6.960 1.00 92.56 82 GLU A C 1
ATOM 648 O O . GLU A 1 82 ? 5.316 -0.227 6.510 1.00 92.56 82 GLU A O 1
ATOM 653 N N . GLY A 1 83 ? 3.947 -0.542 8.261 1.00 92.75 83 GLY A N 1
ATOM 654 C CA . GLY A 1 83 ? 5.019 -0.853 9.206 1.00 92.75 83 GLY A CA 1
ATOM 655 C C . GLY A 1 83 ? 4.592 -0.798 10.667 1.00 92.75 83 GLY A C 1
ATOM 656 O O . GLY A 1 83 ? 3.510 -0.317 10.994 1.00 92.75 83 GLY A O 1
ATOM 657 N N . ASP A 1 84 ? 5.470 -1.259 11.551 1.00 92.44 84 ASP A N 1
ATOM 658 C CA . ASP A 1 84 ? 5.230 -1.248 12.992 1.00 92.44 84 ASP A CA 1
ATOM 659 C C . ASP A 1 84 ? 5.642 0.084 13.625 1.00 92.44 84 ASP A C 1
ATOM 661 O O . ASP A 1 84 ? 6.696 0.651 13.322 1.00 92.44 84 ASP A O 1
ATOM 665 N N . VAL A 1 85 ? 4.821 0.579 14.550 1.00 89.94 85 VAL A N 1
ATOM 666 C CA . VAL A 1 85 ? 5.108 1.766 15.358 1.00 89.94 85 VAL A CA 1
ATOM 667 C C . VAL A 1 85 ? 4.891 1.476 16.836 1.00 89.94 85 VAL A C 1
ATOM 669 O O . VAL A 1 85 ? 3.921 0.833 17.237 1.00 89.94 85 VAL A O 1
ATOM 672 N N . ALA A 1 86 ? 5.774 2.010 17.675 1.00 88.69 86 ALA A N 1
ATOM 673 C CA . ALA A 1 86 ? 5.611 1.964 19.120 1.00 88.69 86 ALA A CA 1
ATOM 674 C C . ALA A 1 86 ? 4.859 3.209 19.608 1.00 88.69 86 ALA A C 1
ATOM 676 O O . ALA A 1 86 ? 5.247 4.351 19.341 1.00 88.69 86 ALA A O 1
ATOM 677 N N . LYS A 1 87 ? 3.780 3.013 20.368 1.00 83.50 87 LYS A N 1
ATOM 678 C CA . LYS A 1 87 ? 3.006 4.117 20.944 1.00 83.50 87 LYS A CA 1
ATOM 679 C C . LYS A 1 87 ? 3.796 4.788 22.071 1.00 83.50 87 LYS A C 1
ATOM 681 O O . LYS A 1 87 ? 3.941 4.213 23.145 1.00 83.50 87 LYS A O 1
ATOM 686 N N . ALA A 1 88 ? 4.210 6.039 21.867 1.00 79.00 88 ALA A N 1
ATOM 687 C CA . ALA A 1 88 ? 5.126 6.776 22.751 1.00 79.00 88 ALA A CA 1
ATOM 688 C C . ALA A 1 88 ? 4.795 6.726 24.258 1.00 79.00 88 ALA A C 1
ATOM 690 O O . ALA A 1 88 ? 5.697 6.642 25.082 1.00 79.00 88 ALA A O 1
ATOM 691 N N . LYS A 1 89 ? 3.509 6.761 24.638 1.00 80.50 89 LYS A N 1
ATOM 692 C CA . LYS A 1 89 ? 3.091 6.780 26.053 1.00 80.50 89 LYS A CA 1
ATOM 693 C C . LYS A 1 89 ? 2.929 5.391 26.685 1.00 80.50 89 LYS A C 1
ATOM 695 O O . LYS A 1 89 ? 3.000 5.280 27.901 1.00 80.50 89 LYS A O 1
ATOM 700 N N . SER A 1 90 ? 2.655 4.352 25.895 1.00 80.81 90 SER A N 1
ATOM 701 C CA . SER A 1 90 ? 2.343 3.010 26.421 1.00 80.81 90 SER A CA 1
ATOM 702 C C . SER A 1 90 ? 3.319 1.922 25.984 1.00 80.81 90 SER A C 1
ATOM 704 O O . SER A 1 90 ? 3.158 0.789 26.418 1.00 80.81 90 SER A O 1
ATOM 706 N N . GLY A 1 91 ? 4.259 2.222 25.082 1.00 82.88 91 GLY A N 1
ATOM 707 C CA . GLY A 1 91 ? 5.198 1.250 24.513 1.00 82.88 91 GLY A CA 1
ATOM 708 C C . GLY A 1 91 ? 4.541 0.133 23.697 1.00 82.88 91 GLY A C 1
ATOM 709 O O . GLY A 1 91 ? 5.192 -0.850 23.375 1.00 82.88 91 GLY A O 1
ATOM 710 N N . ARG A 1 92 ? 3.245 0.253 23.383 1.00 86.12 92 ARG A N 1
ATOM 711 C CA . ARG A 1 92 ? 2.506 -0.784 22.653 1.00 86.12 92 ARG A CA 1
ATOM 712 C C . ARG A 1 92 ? 2.927 -0.770 21.191 1.00 86.12 92 ARG A C 1
ATOM 714 O O . ARG A 1 92 ? 2.944 0.307 20.593 1.00 86.12 92 ARG A O 1
ATOM 721 N N . ASN A 1 93 ? 3.213 -1.946 20.646 1.00 89.44 93 ASN A N 1
ATOM 722 C CA . ASN A 1 93 ? 3.510 -2.118 19.231 1.00 89.44 93 ASN A CA 1
ATOM 723 C C . ASN A 1 93 ? 2.199 -2.199 18.454 1.00 89.44 93 ASN A C 1
ATOM 725 O O . ASN A 1 93 ? 1.368 -3.065 18.717 1.00 89.44 93 ASN A O 1
ATOM 729 N N . LEU A 1 94 ? 2.019 -1.26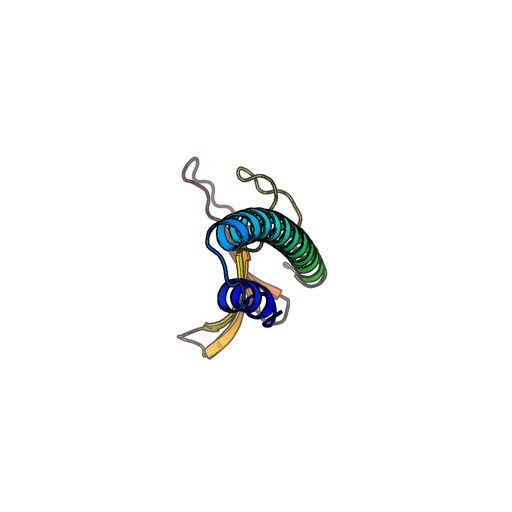4 17.530 1.00 91.94 94 LEU A N 1
ATOM 730 C CA . LEU A 1 94 ? 0.878 -1.187 16.634 1.00 91.94 94 LEU A CA 1
ATOM 731 C C . LEU A 1 94 ? 1.384 -1.359 15.209 1.00 91.94 94 LEU A C 1
ATOM 733 O O . LEU A 1 94 ? 2.355 -0.711 14.824 1.00 91.94 94 LEU A O 1
ATOM 737 N N . GLN A 1 95 ? 0.695 -2.169 14.420 1.00 93.06 95 GLN A N 1
ATOM 738 C CA . GLN A 1 95 ? 0.914 -2.204 12.981 1.00 93.06 95 GLN A CA 1
ATOM 739 C C . GLN A 1 95 ? 0.130 -1.049 12.352 1.00 93.06 95 GLN A C 1
ATOM 741 O O . GLN A 1 95 ? -1.030 -0.801 12.693 1.00 93.06 95 GLN A O 1
ATOM 746 N N . VAL A 1 96 ? 0.772 -0.315 11.452 1.00 93.00 96 VAL A N 1
ATOM 747 C CA . VAL A 1 96 ? 0.204 0.840 10.759 1.00 93.00 96 VAL A CA 1
ATOM 748 C C . VAL A 1 96 ? 0.060 0.520 9.289 1.00 93.00 96 VAL A C 1
ATOM 750 O O . VAL A 1 96 ? 1.025 0.111 8.647 1.00 93.00 96 VAL A O 1
ATOM 753 N N . VAL A 1 97 ? -1.127 0.782 8.756 1.00 93.38 97 VAL A N 1
ATOM 754 C CA . VAL A 1 97 ? -1.428 0.698 7.329 1.00 93.38 97 VAL A CA 1
ATOM 755 C C . VAL A 1 97 ? -1.909 2.074 6.881 1.00 93.38 97 VAL A C 1
ATOM 757 O O . VAL A 1 97 ? -2.960 2.550 7.311 1.00 93.38 97 VAL A O 1
ATOM 760 N N . LEU A 1 98 ? -1.113 2.743 6.052 1.00 93.00 98 LEU A N 1
ATOM 761 C 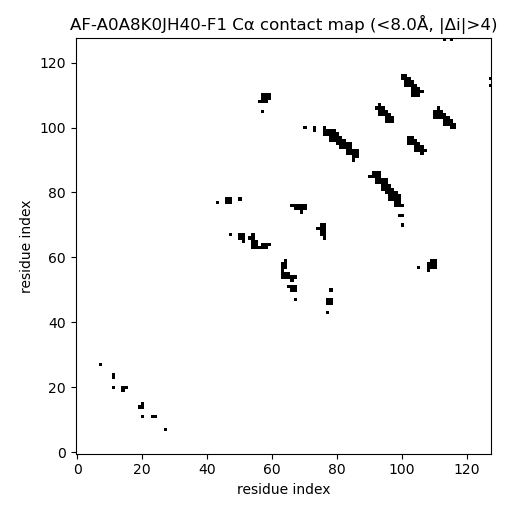CA . LEU A 1 98 ? -1.432 4.040 5.468 1.00 93.00 98 LEU A CA 1
ATOM 762 C C . LEU A 1 98 ? -1.888 3.844 4.026 1.00 93.00 98 LEU A C 1
ATOM 764 O O . LEU A 1 98 ? -1.116 3.379 3.187 1.00 93.00 98 LEU A O 1
ATOM 768 N N . CYS A 1 99 ? -3.114 4.266 3.749 1.00 92.12 99 CYS A N 1
ATOM 769 C CA . CYS A 1 99 ? -3.686 4.329 2.414 1.00 92.12 99 CYS A CA 1
ATOM 770 C C . CYS A 1 99 ? -3.843 5.790 1.967 1.00 92.12 99 CYS A C 1
ATOM 772 O O . CYS A 1 99 ? -3.573 6.722 2.726 1.00 92.12 99 CYS A O 1
ATOM 774 N N . ASN A 1 100 ? -4.281 6.000 0.728 1.00 90.31 100 ASN A N 1
ATOM 775 C CA . ASN A 1 100 ? -4.538 7.332 0.171 1.00 90.31 100 ASN A CA 1
ATOM 776 C C . ASN A 1 100 ? -5.708 8.088 0.826 1.00 90.31 100 ASN A C 1
ATOM 778 O O . ASN A 1 100 ? -5.734 9.313 0.754 1.00 90.31 100 ASN A O 1
ATOM 782 N N . ASP A 1 101 ? -6.654 7.392 1.456 1.00 88.06 101 ASP A N 1
ATOM 783 C CA . ASP A 1 101 ? -7.856 7.964 2.083 1.00 88.06 101 ASP A CA 1
ATOM 784 C C . ASP A 1 101 ? -7.924 7.759 3.609 1.00 88.06 101 ASP A C 1
ATOM 786 O O . ASP A 1 101 ? -8.491 8.583 4.339 1.00 88.06 101 ASP A O 1
ATOM 790 N N . ILE A 1 102 ? -7.348 6.658 4.101 1.00 89.88 102 ILE A N 1
ATOM 791 C CA . ILE A 1 102 ? -7.424 6.234 5.503 1.00 89.88 102 ILE A CA 1
ATOM 792 C C . ILE A 1 102 ? -6.061 5.853 6.086 1.00 89.88 102 ILE A C 1
ATOM 794 O O . ILE A 1 102 ? -5.151 5.396 5.398 1.00 89.88 102 ILE A O 1
ATOM 798 N N . LEU A 1 103 ? -5.962 5.980 7.406 1.00 91.12 103 LEU A N 1
ATOM 799 C CA . LEU A 1 103 ? -4.889 5.452 8.235 1.00 91.12 103 LEU A CA 1
ATOM 800 C C . LEU A 1 103 ? -5.483 4.453 9.229 1.00 91.12 103 LEU A C 1
ATOM 802 O O . LEU A 1 103 ? -6.350 4.808 10.033 1.00 91.12 103 LEU A O 1
ATOM 806 N N . VAL A 1 104 ? -4.987 3.221 9.206 1.00 91.25 104 VAL A N 1
ATOM 807 C CA . VAL A 1 104 ? -5.450 2.129 10.065 1.00 91.25 104 VAL A CA 1
ATOM 808 C C . VAL A 1 104 ? -4.345 1.757 11.047 1.00 91.25 104 VAL A C 1
ATOM 810 O O . VAL A 1 104 ? -3.205 1.508 10.658 1.00 91.25 104 VAL A O 1
ATOM 813 N N . LEU A 1 105 ? -4.690 1.729 12.331 1.00 91.19 105 LEU A N 1
ATOM 814 C CA . LEU A 1 105 ? -3.851 1.224 13.411 1.00 91.19 105 LEU A CA 1
ATOM 815 C C . LEU A 1 105 ? -4.416 -0.118 13.871 1.00 91.19 105 LEU A C 1
ATOM 817 O O . LEU A 1 105 ? -5.592 -0.199 14.236 1.00 91.19 105 LEU A O 1
ATOM 821 N N . ILE A 1 106 ? -3.576 -1.147 13.882 1.00 90.88 106 ILE A N 1
ATOM 822 C CA . ILE A 1 106 ? -3.941 -2.526 14.206 1.00 90.88 106 ILE A CA 1
ATOM 823 C C . ILE A 1 106 ? -3.158 -2.959 15.451 1.00 90.88 106 ILE A C 1
ATOM 825 O O . ILE A 1 106 ? -1.942 -2.780 15.531 1.00 90.88 106 ILE A O 1
ATOM 829 N N . GLU A 1 107 ? -3.858 -3.532 16.430 1.00 90.19 107 GLU A N 1
ATOM 830 C CA . GLU A 1 107 ? -3.273 -4.152 17.625 1.00 90.19 107 GLU A CA 1
ATOM 831 C C . GLU A 1 107 ? -3.715 -5.617 17.658 1.00 90.19 107 GLU A C 1
ATOM 833 O O . GLU A 1 107 ? -4.908 -5.906 17.731 1.00 90.19 107 GLU A O 1
ATOM 838 N N . SER A 1 108 ? -2.771 -6.560 17.574 1.00 86.25 108 SER A N 1
ATOM 839 C CA . SER A 1 108 ? -3.063 -8.003 17.642 1.00 86.25 108 SER A CA 1
ATOM 840 C C . SER A 1 108 ? -4.200 -8.449 16.700 1.00 86.25 108 SER A C 1
ATOM 842 O O . SER A 1 108 ? -5.140 -9.116 17.132 1.00 86.25 108 SER A O 1
ATOM 844 N N . LYS A 1 109 ? -4.131 -8.046 15.420 1.00 82.50 109 LYS A N 1
ATOM 845 C CA . LYS A 1 109 ? -5.127 -8.316 14.353 1.00 82.50 109 LYS A CA 1
ATOM 846 C C . LYS A 1 109 ? -6.515 -7.686 14.540 1.00 82.50 109 LYS A C 1
ATOM 848 O O . LYS A 1 109 ? -7.413 -7.911 13.735 1.00 82.50 109 LYS A O 1
ATOM 853 N N . ASN A 1 110 ? -6.697 -6.874 15.574 1.00 85.50 110 ASN A N 1
ATOM 854 C CA . ASN A 1 110 ? -7.926 -6.125 15.790 1.00 85.50 110 ASN A CA 1
ATOM 855 C C . ASN A 1 110 ? -7.714 -4.662 15.425 1.00 85.50 110 ASN A C 1
ATOM 857 O O . ASN A 1 110 ? -6.624 -4.108 15.617 1.00 85.50 110 ASN A O 1
ATOM 861 N N . LEU A 1 111 ? -8.770 -4.019 14.927 1.00 86.81 111 LEU A N 1
ATOM 862 C CA . LEU A 1 111 ? -8.738 -2.585 14.697 1.00 86.81 111 LEU A CA 1
ATOM 863 C C . LEU A 1 111 ? -8.546 -1.852 16.031 1.00 86.81 111 LEU A C 1
ATOM 865 O O . LEU A 1 111 ? -9.427 -1.853 16.888 1.00 86.81 111 LEU A O 1
ATOM 869 N N . TYR A 1 112 ? -7.400 -1.191 16.189 1.00 87.31 112 TYR A N 1
ATOM 870 C CA . TYR A 1 112 ? -7.155 -0.302 17.320 1.00 87.31 1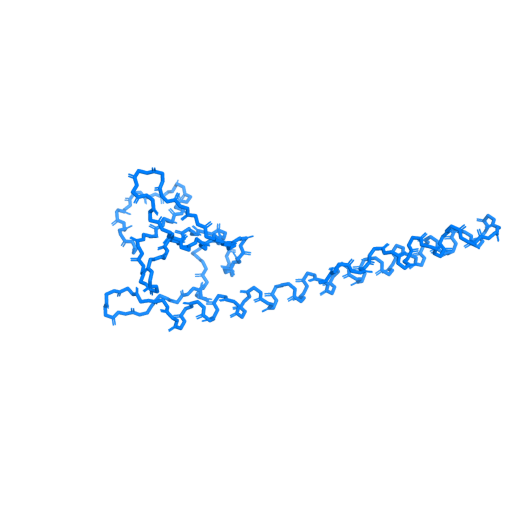12 TYR A CA 1
ATOM 871 C C . TYR A 1 112 ? -7.829 1.049 17.089 1.00 87.31 112 TYR A C 1
ATOM 873 O O . TYR A 1 112 ? -8.518 1.583 17.960 1.00 87.31 112 TYR A O 1
ATOM 881 N N . ARG A 1 113 ? -7.594 1.631 15.908 1.00 86.62 113 ARG A N 1
ATOM 882 C CA . ARG A 1 113 ? -8.187 2.903 15.498 1.00 86.62 113 ARG A CA 1
ATOM 883 C C . ARG A 1 113 ? -8.094 3.071 13.992 1.00 86.62 113 ARG A C 1
ATOM 885 O O . ARG A 1 113 ? -7.046 2.808 13.413 1.00 86.62 113 ARG A O 1
ATOM 892 N N . MET A 1 114 ? -9.142 3.621 13.395 1.00 86.38 114 MET A N 1
ATOM 893 C CA . MET A 1 114 ? -9.109 4.125 12.029 1.00 86.38 114 MET A CA 1
ATOM 894 C C . MET A 1 114 ? -9.230 5.648 12.035 1.00 86.38 114 MET A C 1
ATOM 896 O O . MET A 1 114 ? -9.969 6.225 12.835 1.00 86.38 114 MET A O 1
ATOM 900 N N . VAL A 1 115 ? -8.470 6.308 11.169 1.00 84.19 115 VAL A N 1
ATOM 901 C CA . VAL A 1 115 ? -8.576 7.743 10.907 1.00 84.19 115 VAL A CA 1
ATOM 902 C C . VAL A 1 115 ? -8.816 7.908 9.415 1.00 84.19 115 VAL A C 1
ATOM 904 O O . VAL A 1 115 ? -7.968 7.533 8.614 1.00 84.19 115 VAL A O 1
ATOM 907 N N . CYS A 1 116 ? -9.960 8.465 9.039 1.00 77.38 116 CYS A N 1
ATOM 908 C CA . CYS A 1 116 ? -10.258 8.832 7.662 1.00 77.38 116 CYS A CA 1
ATOM 909 C C . CYS A 1 116 ? -9.997 10.326 7.453 1.00 77.38 116 CYS A C 1
ATOM 911 O O . CYS A 1 116 ? -10.355 11.156 8.295 1.00 77.38 116 CYS A O 1
ATOM 913 N N . GLN A 1 117 ? -9.374 10.690 6.332 1.00 62.59 117 GLN A N 1
ATOM 914 C CA . GLN A 1 117 ? -9.377 12.082 5.899 1.00 62.59 117 GLN A CA 1
ATOM 915 C C . GLN A 1 117 ? -10.656 12.343 5.104 1.00 62.59 117 GLN A C 1
ATOM 917 O O . GLN A 1 117 ? -10.745 12.050 3.916 1.00 62.59 117 GLN A O 1
ATOM 922 N N . ILE A 1 118 ? -11.654 12.936 5.760 1.00 51.91 118 ILE A N 1
ATOM 923 C CA . ILE A 1 118 ? -12.738 13.615 5.047 1.00 51.91 118 ILE A CA 1
ATOM 924 C C . ILE A 1 118 ? -12.150 14.940 4.557 1.00 51.91 118 ILE A C 1
ATOM 926 O O . ILE A 1 118 ? -11.972 15.877 5.339 1.00 51.91 118 ILE A O 1
ATOM 930 N N . SER A 1 119 ? -11.806 15.005 3.268 1.00 49.28 119 SER A N 1
ATOM 931 C CA . SER A 1 119 ? -11.628 16.281 2.572 1.00 49.28 119 SER A CA 1
ATOM 932 C C . SER A 1 119 ? -12.850 17.149 2.883 1.00 49.28 119 SER A C 1
ATOM 934 O O . SER A 1 119 ? -13.985 16.719 2.694 1.00 49.28 119 SER A O 1
ATOM 936 N N . GLN A 1 120 ? -12.614 18.303 3.501 1.00 42.47 120 GLN A N 1
ATOM 937 C CA . GLN A 1 120 ? -13.590 19.065 4.273 1.00 42.47 120 GLN A CA 1
ATOM 938 C C . GLN A 1 120 ? -14.838 19.483 3.480 1.00 42.47 120 GLN A C 1
ATOM 940 O O . GLN A 1 120 ? -14.898 20.624 3.060 1.00 42.47 120 GLN A O 1
ATOM 945 N N . HIS A 1 121 ? -15.886 18.662 3.392 1.00 40.88 121 HIS A N 1
ATOM 946 C CA . HIS A 1 121 ? -17.262 19.150 3.252 1.00 40.88 121 HIS A CA 1
ATOM 947 C C . HIS A 1 121 ? -18.229 18.184 3.947 1.00 40.88 121 HIS A C 1
ATOM 949 O O . HIS A 1 121 ? -18.266 16.995 3.664 1.00 40.88 121 HIS A O 1
ATOM 955 N N . HIS A 1 122 ? -19.010 18.740 4.873 1.00 37.16 122 HIS A N 1
ATOM 956 C CA . HIS A 1 122 ? -19.958 18.088 5.779 1.00 37.16 122 HIS A CA 1
ATOM 957 C C . HIS A 1 122 ? -19.377 17.286 6.954 1.00 37.16 122 HIS A C 1
ATOM 959 O O . HIS A 1 122 ? -19.109 16.090 6.902 1.00 37.16 122 HIS A O 1
ATOM 965 N N . LYS A 1 123 ? -19.312 17.990 8.094 1.00 41.50 123 LYS A N 1
ATOM 966 C CA . LYS A 1 123 ? -19.351 17.415 9.440 1.00 41.50 123 LYS A CA 1
ATOM 967 C C . LYS A 1 123 ? -20.518 16.432 9.535 1.00 41.50 123 LYS A C 1
ATOM 969 O O . LYS A 1 123 ? -21.658 16.860 9.683 1.00 41.50 123 LYS A O 1
ATOM 974 N N . THR A 1 124 ? -20.219 15.145 9.544 1.00 36.78 124 THR A N 1
ATOM 975 C CA . THR A 1 124 ? -21.030 14.183 10.281 1.00 36.78 124 THR A CA 1
ATOM 976 C C . THR A 1 124 ? -20.068 13.221 10.942 1.00 36.78 124 THR A C 1
ATOM 978 O O . THR A 1 124 ? -19.196 12.650 10.292 1.00 36.78 124 THR A O 1
ATOM 981 N N . SER A 1 125 ? -20.179 13.137 12.262 1.00 36.53 125 SER A N 1
ATOM 982 C CA . SER A 1 125 ? -19.470 12.188 13.098 1.00 36.53 125 SER A CA 1
ATOM 983 C C . SER A 1 125 ? -19.730 10.777 12.589 1.00 36.53 125 SER A C 1
ATOM 985 O O . SER A 1 125 ? -20.762 10.193 12.897 1.00 36.53 125 SER A O 1
ATOM 987 N N . TYR A 1 126 ? -18.789 10.224 11.839 1.00 38.28 126 TYR A N 1
ATOM 988 C CA . TYR A 1 126 ? -18.688 8.789 11.686 1.00 38.28 126 TYR A CA 1
ATOM 989 C C . TYR A 1 126 ? -17.425 8.368 12.419 1.00 38.28 126 TYR A C 1
ATOM 991 O O . TYR A 1 126 ? -16.299 8.648 12.015 1.00 38.28 126 TYR A O 1
ATOM 999 N N . VAL A 1 127 ? -17.648 7.723 13.562 1.00 37.69 127 VAL A N 1
ATOM 1000 C CA . VAL A 1 127 ? -16.855 6.541 13.873 1.00 37.69 127 VAL A CA 1
ATOM 1001 C C . VAL A 1 127 ? -17.018 5.651 12.644 1.00 37.69 127 VAL A C 1
ATOM 1003 O O . VAL A 1 127 ? -18.140 5.244 12.344 1.00 37.69 127 VAL A O 1
ATOM 1006 N N . CYS A 1 128 ? -15.952 5.479 11.874 1.00 41.88 128 CYS A N 1
ATOM 1007 C CA . CYS A 1 128 ? -15.870 4.314 11.015 1.00 41.88 128 CYS A CA 1
ATOM 1008 C C . CYS A 1 128 ? -15.423 3.132 11.873 1.00 41.88 128 CYS A C 1
ATOM 1010 O O . CYS A 1 128 ? -14.501 3.336 12.701 1.00 41.88 128 CYS A O 1
#